Protein AF-A0A378IAA0-F1 (afdb_monomer_lite)

Structure (mmCIF, N/CA/C/O backbone):
data_AF-A0A378IAA0-F1
#
_entry.id   AF-A0A378IAA0-F1
#
loop_
_atom_site.group_PDB
_atom_site.id
_atom_site.type_symbol
_atom_site.label_atom_id
_atom_site.label_alt_id
_atom_site.label_comp_id
_atom_site.label_asym_id
_atom_site.label_entity_id
_atom_site.label_seq_id
_atom_site.pdbx_PDB_ins_code
_atom_site.Cartn_x
_atom_site.Cartn_y
_atom_site.Cartn_z
_atom_site.occupancy
_atom_site.B_iso_or_equiv
_atom_site.auth_seq_id
_atom_site.auth_comp_id
_atom_site.auth_asym_id
_atom_site.auth_atom_id
_atom_site.pdbx_PDB_model_num
ATOM 1 N N . MET A 1 1 ? 41.136 7.915 23.449 1.00 35.59 1 MET A N 1
ATOM 2 C CA . MET A 1 1 ? 40.852 8.278 22.044 1.00 35.59 1 MET A CA 1
ATOM 3 C C . MET A 1 1 ? 39.797 7.311 21.504 1.00 35.59 1 MET A C 1
ATOM 5 O O . MET A 1 1 ? 40.136 6.193 21.147 1.00 35.59 1 MET A O 1
ATOM 9 N N . LYS A 1 2 ? 38.504 7.665 21.575 1.00 38.06 2 LYS A N 1
ATOM 10 C CA . LYS A 1 2 ? 37.414 6.845 21.013 1.00 38.06 2 LYS A CA 1
ATOM 11 C C . LYS A 1 2 ? 37.236 7.260 19.556 1.00 38.06 2 LYS A C 1
ATOM 13 O O . LYS A 1 2 ? 36.665 8.312 19.290 1.00 38.06 2 LYS A O 1
ATOM 18 N N . PHE A 1 3 ? 37.772 6.466 18.636 1.00 42.34 3 PHE A N 1
ATOM 19 C CA . PHE A 1 3 ? 37.514 6.639 17.212 1.00 42.34 3 PHE A CA 1
ATOM 20 C C . PHE A 1 3 ? 36.036 6.351 16.957 1.00 42.34 3 PHE A C 1
ATOM 22 O O . PHE A 1 3 ? 35.579 5.215 17.077 1.00 42.34 3 PHE A O 1
ATOM 29 N N . GLN A 1 4 ? 35.275 7.403 16.665 1.00 44.91 4 GLN A N 1
ATOM 30 C CA . GLN A 1 4 ? 33.927 7.262 16.149 1.00 44.91 4 GLN A CA 1
ATOM 31 C C . GLN A 1 4 ? 34.018 6.682 14.738 1.00 44.91 4 GLN A C 1
ATOM 33 O O . GLN A 1 4 ? 34.306 7.392 13.779 1.00 44.91 4 GLN A O 1
ATOM 38 N N . TYR A 1 5 ? 33.772 5.379 14.619 1.00 39.16 5 TYR A N 1
ATOM 39 C CA . TYR A 1 5 ? 33.380 4.770 13.356 1.00 39.16 5 TYR A CA 1
ATOM 40 C C . TYR A 1 5 ? 32.001 5.324 12.995 1.00 39.16 5 TYR A C 1
ATOM 42 O O . TYR A 1 5 ? 30.966 4.789 13.389 1.00 39.16 5 TYR A O 1
ATOM 50 N N . LYS A 1 6 ? 31.993 6.438 12.263 1.00 50.62 6 LYS A N 1
ATOM 51 C CA . LYS A 1 6 ? 30.844 6.845 11.466 1.00 50.62 6 LYS A CA 1
ATOM 52 C C . LYS A 1 6 ? 30.703 5.761 10.400 1.00 50.62 6 LYS A C 1
ATOM 54 O O . LYS A 1 6 ? 31.485 5.705 9.455 1.00 50.62 6 LYS A O 1
ATOM 59 N N . ARG A 1 7 ? 29.816 4.807 10.673 1.00 53.47 7 ARG A N 1
ATOM 60 C CA . ARG A 1 7 ? 29.527 3.671 9.808 1.00 53.47 7 ARG A CA 1
ATOM 61 C C . ARG A 1 7 ? 29.181 4.225 8.423 1.00 53.47 7 ARG A C 1
ATOM 63 O O . ARG A 1 7 ? 28.280 5.050 8.299 1.00 53.47 7 ARG A O 1
ATOM 70 N N . LEU A 1 8 ? 29.967 3.839 7.420 1.00 54.75 8 LEU A N 1
ATOM 71 C CA . LEU A 1 8 ? 29.711 4.090 6.002 1.00 54.75 8 LEU A CA 1
ATOM 72 C C . LEU A 1 8 ? 28.527 3.216 5.566 1.00 54.75 8 LEU A C 1
ATOM 74 O O . LEU A 1 8 ? 28.673 2.320 4.742 1.00 54.75 8 LEU A O 1
ATOM 78 N N . ASP A 1 9 ? 27.362 3.444 6.163 1.00 53.00 9 ASP A N 1
ATOM 79 C CA . ASP A 1 9 ? 26.099 2.923 5.664 1.00 53.00 9 ASP A CA 1
ATOM 80 C C . ASP A 1 9 ? 25.707 3.828 4.495 1.00 53.00 9 ASP A C 1
ATOM 82 O O . ASP A 1 9 ? 24.950 4.779 4.630 1.00 53.00 9 ASP A O 1
ATOM 86 N N . ILE A 1 10 ? 26.329 3.611 3.338 1.00 58.12 10 ILE A N 1
ATOM 87 C CA . ILE A 1 10 ? 25.657 3.950 2.088 1.00 58.12 10 ILE A CA 1
ATOM 88 C C . ILE A 1 10 ? 24.583 2.877 1.957 1.00 58.12 10 ILE A C 1
ATOM 90 O O . ILE A 1 10 ? 24.899 1.700 1.774 1.00 58.12 10 ILE A O 1
ATOM 94 N N . ASP A 1 11 ? 23.334 3.283 2.148 1.00 57.31 11 ASP A N 1
ATOM 95 C CA . ASP A 1 11 ? 22.154 2.436 2.306 1.00 57.31 11 ASP A CA 1
ATOM 96 C C . ASP A 1 11 ? 21.898 1.600 1.042 1.00 57.31 11 ASP A C 1
ATOM 98 O O . ASP A 1 11 ? 21.060 1.921 0.198 1.00 57.31 11 ASP A O 1
ATOM 102 N N . ASN A 1 12 ? 22.632 0.496 0.885 1.00 61.97 12 ASN A N 1
ATOM 103 C CA . ASN A 1 12 ? 22.540 -0.396 -0.274 1.00 61.97 12 ASN A CA 1
ATOM 104 C C . ASN A 1 12 ? 21.083 -0.841 -0.527 1.00 61.97 12 ASN A C 1
ATOM 106 O O . ASN A 1 12 ? 20.653 -0.989 -1.671 1.00 61.97 12 ASN A O 1
ATOM 110 N N . ASN A 1 13 ? 20.288 -0.946 0.542 1.00 80.31 13 ASN A N 1
ATOM 111 C CA . ASN A 1 13 ? 18.869 -1.274 0.484 1.00 80.31 13 ASN A CA 1
ATOM 112 C C . ASN A 1 13 ? 18.024 -0.222 -0.264 1.00 80.31 13 ASN A C 1
ATOM 114 O O . ASN A 1 13 ? 17.208 -0.579 -1.113 1.00 80.31 13 ASN A O 1
ATOM 118 N N . GLU A 1 14 ? 18.215 1.073 0.003 1.00 88.56 14 GLU A N 1
ATOM 119 C CA . GLU A 1 14 ? 17.394 2.120 -0.620 1.00 88.56 14 GLU A CA 1
ATOM 120 C C . GLU A 1 14 ? 17.751 2.328 -2.088 1.00 88.56 14 GLU A C 1
ATOM 122 O O . GLU A 1 14 ? 16.862 2.394 -2.942 1.00 88.56 14 GLU A O 1
ATOM 127 N N . VAL A 1 15 ? 19.051 2.356 -2.394 1.00 90.31 15 VAL A N 1
ATOM 128 C CA . VAL A 1 15 ? 19.552 2.492 -3.767 1.00 90.31 15 VAL A CA 1
ATOM 129 C C . VAL A 1 15 ? 19.069 1.325 -4.630 1.00 90.31 15 VAL A C 1
ATOM 131 O O . VAL A 1 15 ? 18.582 1.540 -5.744 1.00 90.31 15 VAL A O 1
ATOM 134 N N . THR A 1 16 ? 19.130 0.095 -4.110 1.00 91.88 16 THR A N 1
ATOM 135 C CA . THR A 1 16 ? 18.651 -1.100 -4.819 1.00 91.88 16 THR A CA 1
ATOM 136 C C . THR A 1 16 ? 17.136 -1.061 -5.023 1.00 91.88 16 THR A C 1
ATOM 138 O O . THR A 1 16 ? 16.663 -1.307 -6.135 1.00 91.88 16 THR A O 1
ATOM 141 N N . ARG A 1 17 ? 16.363 -0.680 -3.993 1.00 93.38 17 ARG A N 1
ATOM 142 C CA . ARG A 1 17 ? 14.898 -0.540 -4.073 1.00 93.38 17 ARG A CA 1
ATOM 143 C C . ARG A 1 17 ? 14.483 0.470 -5.142 1.00 93.38 17 ARG A C 1
ATOM 145 O O . ARG A 1 17 ? 13.662 0.146 -5.998 1.00 93.38 17 ARG A O 1
ATOM 152 N N . HIS A 1 18 ? 15.061 1.670 -5.126 1.00 95.38 18 HIS A N 1
ATOM 153 C CA . HIS A 1 18 ? 14.737 2.715 -6.101 1.00 95.38 18 HIS A CA 1
ATOM 154 C C . HIS A 1 18 ? 15.153 2.315 -7.521 1.00 95.38 18 HIS A C 1
ATOM 156 O O . HIS A 1 18 ? 14.395 2.525 -8.466 1.00 95.38 18 HIS A O 1
ATOM 162 N N . SER A 1 19 ? 16.303 1.654 -7.674 1.00 95.00 19 SER A N 1
ATOM 163 C CA . SER A 1 19 ? 16.754 1.139 -8.971 1.00 95.00 19 SER A CA 1
ATOM 164 C C . SER A 1 19 ? 15.795 0.090 -9.548 1.00 95.00 19 SER A C 1
ATOM 166 O O . SER A 1 19 ? 15.500 0.111 -10.744 1.00 95.00 19 SER A O 1
ATOM 168 N N . ALA A 1 20 ? 15.271 -0.813 -8.713 1.00 95.50 20 ALA A N 1
ATOM 169 C CA . ALA A 1 20 ? 14.273 -1.796 -9.130 1.00 95.50 20 ALA A CA 1
ATOM 170 C C . ALA A 1 20 ? 12.943 -1.133 -9.529 1.00 95.50 20 ALA A C 1
ATOM 172 O O . ALA A 1 20 ? 12.376 -1.472 -10.568 1.00 95.50 20 ALA A O 1
ATOM 173 N N . TRP A 1 21 ? 12.471 -0.156 -8.747 1.00 97.00 21 TRP A N 1
ATOM 174 C CA . TRP A 1 21 ? 11.266 0.620 -9.057 1.00 97.00 21 TRP A CA 1
ATOM 175 C C . TRP A 1 21 ? 11.362 1.342 -10.400 1.00 97.00 21 TRP A C 1
ATOM 177 O O . TRP A 1 21 ? 10.437 1.233 -11.201 1.00 97.00 21 TRP A O 1
ATOM 187 N N . LEU A 1 22 ? 12.491 1.994 -10.685 1.00 97.31 22 LEU A N 1
ATOM 188 C CA . LEU A 1 22 ? 12.717 2.677 -11.961 1.00 97.31 22 LEU A CA 1
ATOM 189 C C . LEU A 1 22 ? 12.624 1.718 -13.154 1.00 97.31 22 LEU A C 1
ATOM 191 O O . LEU A 1 22 ? 11.984 2.040 -14.152 1.00 97.31 22 LEU A O 1
ATOM 195 N N . ARG A 1 23 ? 13.211 0.518 -13.052 1.00 97.81 23 ARG A N 1
ATOM 196 C CA . ARG A 1 23 ? 13.140 -0.493 -14.123 1.00 97.81 23 ARG A CA 1
ATOM 197 C C . ARG A 1 23 ? 11.721 -1.009 -14.341 1.00 97.81 23 ARG A C 1
ATOM 199 O O . ARG A 1 23 ? 11.290 -1.129 -15.483 1.00 97.81 23 ARG A O 1
ATOM 206 N N . MET A 1 24 ? 10.998 -1.299 -13.261 1.00 97.94 24 MET A N 1
ATOM 207 C CA . MET A 1 24 ? 9.607 -1.752 -13.337 1.00 97.94 24 MET A CA 1
ATOM 208 C C . MET A 1 24 ? 8.705 -0.680 -13.953 1.00 97.94 24 MET A C 1
ATOM 210 O O . MET A 1 24 ? 7.926 -0.984 -14.852 1.00 97.94 24 MET A O 1
ATOM 214 N N . GLN A 1 25 ? 8.857 0.577 -13.532 1.00 97.75 25 GLN A N 1
ATOM 215 C CA . GLN A 1 25 ? 8.100 1.696 -14.084 1.00 97.75 25 GLN A CA 1
ATOM 216 C C . GLN A 1 25 ? 8.415 1.920 -15.569 1.00 97.75 25 GLN A C 1
ATOM 218 O O . GLN A 1 25 ? 7.495 2.102 -16.362 1.00 97.75 25 GLN A O 1
ATOM 223 N N . ALA A 1 26 ? 9.690 1.845 -15.967 1.00 97.94 26 ALA A N 1
ATOM 224 C CA . ALA A 1 26 ? 10.099 1.941 -17.370 1.00 97.94 26 ALA A CA 1
ATOM 225 C C . ALA A 1 26 ? 9.522 0.806 -18.239 1.00 97.94 26 ALA A C 1
ATOM 227 O O . ALA A 1 26 ? 9.251 1.016 -19.418 1.00 97.94 26 ALA A O 1
ATOM 228 N N . ALA A 1 27 ? 9.287 -0.373 -17.656 1.00 98.44 27 ALA A N 1
ATOM 229 C CA . ALA A 1 27 ? 8.597 -1.489 -18.303 1.00 98.44 27 ALA A CA 1
ATOM 230 C C . ALA A 1 27 ? 7.055 -1.375 -18.268 1.00 98.44 27 ALA A C 1
ATOM 232 O O . ALA A 1 27 ? 6.367 -2.279 -18.735 1.00 98.44 27 ALA A O 1
ATOM 233 N N . GLY A 1 28 ? 6.502 -0.289 -17.715 1.00 97.75 28 GLY A N 1
ATOM 234 C CA . GLY A 1 28 ? 5.060 -0.031 -17.649 1.00 97.75 28 GLY A CA 1
ATOM 235 C C . GLY A 1 28 ? 4.345 -0.617 -16.427 1.00 97.75 28 GLY A C 1
ATOM 236 O O . GLY A 1 28 ? 3.118 -0.558 -16.358 1.00 97.75 28 GLY A O 1
ATOM 237 N N . ALA A 1 29 ? 5.069 -1.168 -15.448 1.00 97.56 29 ALA A N 1
ATOM 238 C CA . ALA A 1 29 ? 4.453 -1.657 -14.219 1.00 97.56 29 ALA A CA 1
ATOM 239 C C . ALA A 1 29 ? 3.956 -0.494 -13.344 1.00 97.56 29 ALA A C 1
ATOM 241 O O . ALA A 1 29 ? 4.658 0.497 -13.129 1.00 97.56 29 ALA A O 1
ATOM 242 N N . GLN A 1 30 ? 2.757 -0.646 -12.783 1.00 96.88 30 GLN A N 1
ATOM 243 C CA . GLN A 1 30 ? 2.195 0.306 -11.830 1.00 96.88 30 GLN A CA 1
ATOM 244 C C . GLN A 1 30 ? 2.659 -0.032 -10.413 1.00 96.88 30 GLN A C 1
ATOM 246 O O . GLN A 1 30 ? 2.344 -1.091 -9.871 1.00 96.88 30 GLN A O 1
ATOM 251 N N . LEU A 1 31 ? 3.411 0.880 -9.802 1.00 97.19 31 LEU A N 1
ATOM 252 C CA . LEU A 1 31 ? 3.844 0.739 -8.417 1.00 97.19 31 LEU A CA 1
ATOM 253 C C . LEU A 1 31 ? 2.704 1.169 -7.491 1.00 97.19 31 LEU A C 1
ATOM 255 O O . LEU A 1 31 ? 2.366 2.348 -7.420 1.00 97.19 31 LEU A O 1
ATOM 259 N N . ILE A 1 32 ? 2.121 0.210 -6.776 1.00 97.38 32 ILE A N 1
ATOM 260 C CA . ILE A 1 32 ? 1.044 0.440 -5.811 1.00 97.38 32 ILE A CA 1
ATOM 261 C C . ILE A 1 32 ? 1.391 -0.219 -4.475 1.00 97.38 32 ILE A C 1
ATOM 263 O O . ILE A 1 32 ? 2.117 -1.211 -4.421 1.00 97.38 32 ILE A O 1
ATOM 267 N N . ASN A 1 33 ? 0.881 0.337 -3.379 1.00 96.19 33 ASN A N 1
ATOM 268 C CA . ASN A 1 33 ? 0.966 -0.303 -2.069 1.00 96.19 33 ASN A CA 1
ATOM 269 C C . ASN A 1 33 ? -0.240 -1.234 -1.839 1.00 96.19 33 ASN A C 1
ATOM 271 O O . ASN A 1 33 ? -1.239 -1.176 -2.557 1.00 96.19 33 ASN A O 1
ATOM 275 N N . TRP A 1 34 ? -0.160 -2.087 -0.817 1.00 96.56 34 TRP A N 1
ATOM 276 C CA . TRP A 1 34 ? -1.221 -3.057 -0.523 1.00 96.56 34 TRP A CA 1
ATOM 277 C C . TRP A 1 34 ? -2.573 -2.391 -0.209 1.00 96.56 34 TRP A C 1
ATOM 279 O O . TRP A 1 34 ? -3.615 -2.932 -0.565 1.00 96.56 34 TRP A O 1
ATOM 289 N N . PHE A 1 35 ? -2.563 -1.220 0.435 1.00 95.75 35 PHE A N 1
ATOM 290 C CA . PHE A 1 35 ? -3.781 -0.494 0.790 1.00 95.75 35 PHE A CA 1
ATOM 291 C C . PHE A 1 35 ? -4.478 0.050 -0.463 1.00 95.75 35 PHE A C 1
ATOM 293 O O . PHE A 1 35 ? -5.675 -0.148 -0.636 1.00 95.75 35 PHE A O 1
ATOM 300 N N . GLY A 1 36 ? -3.719 0.656 -1.380 1.00 95.12 36 GLY A N 1
ATOM 301 C CA . GLY A 1 36 ? -4.213 1.097 -2.682 1.00 95.12 36 GLY A CA 1
ATOM 302 C C . GLY A 1 36 ? -4.762 -0.070 -3.497 1.00 95.12 36 GLY A C 1
ATOM 303 O O . GLY A 1 36 ? -5.866 0.026 -4.015 1.00 95.12 36 GLY A O 1
ATOM 304 N N . MET A 1 37 ? -4.055 -1.205 -3.525 1.00 96.19 37 MET A N 1
ATOM 305 C CA . MET A 1 37 ? -4.544 -2.429 -4.170 1.00 96.19 37 MET A CA 1
ATOM 306 C C . MET A 1 37 ? -5.882 -2.896 -3.572 1.00 96.19 37 MET A C 1
ATOM 308 O O . MET A 1 37 ? -6.802 -3.220 -4.319 1.00 96.19 37 MET A O 1
ATOM 312 N N . ALA A 1 38 ? -6.014 -2.910 -2.242 1.00 94.31 38 ALA A N 1
ATOM 313 C CA . ALA A 1 38 ? -7.258 -3.291 -1.576 1.00 94.31 38 ALA A CA 1
ATOM 314 C C . ALA A 1 38 ? -8.415 -2.348 -1.947 1.00 94.31 38 ALA A C 1
ATOM 316 O O . ALA A 1 38 ? -9.505 -2.818 -2.265 1.00 94.31 38 ALA A O 1
ATOM 317 N N . CYS A 1 39 ? -8.176 -1.034 -1.971 1.00 95.00 39 CYS A N 1
ATOM 318 C CA . CYS A 1 39 ? -9.173 -0.039 -2.369 1.00 95.00 39 CYS A CA 1
ATOM 319 C C . CYS A 1 39 ? -9.581 -0.166 -3.847 1.00 95.00 39 CYS A C 1
ATOM 321 O O . CYS A 1 39 ? -10.772 -0.111 -4.151 1.00 95.00 39 CYS A O 1
ATOM 323 N N . GLU A 1 40 ? -8.623 -0.392 -4.750 1.00 95.81 40 GLU A N 1
ATOM 324 C CA . GLU A 1 40 ? -8.872 -0.593 -6.187 1.00 95.81 40 GLU A CA 1
ATOM 325 C C . GLU A 1 40 ? -9.709 -1.846 -6.465 1.00 95.81 40 GLU A C 1
ATOM 327 O O . GLU A 1 40 ? -10.603 -1.827 -7.311 1.00 95.81 40 GLU A O 1
ATOM 332 N N . LEU A 1 41 ? -9.462 -2.935 -5.729 1.00 95.50 41 LEU A N 1
ATOM 333 C CA . LEU A 1 41 ? -10.257 -4.159 -5.835 1.00 95.50 41 LEU A CA 1
ATOM 334 C C . LEU A 1 41 ? -11.649 -3.995 -5.218 1.00 95.50 41 LEU A C 1
ATOM 336 O O . LEU A 1 41 ? -12.632 -4.479 -5.779 1.00 95.50 41 LEU A O 1
ATOM 340 N N . HIS A 1 42 ? -11.742 -3.320 -4.072 1.00 95.12 42 HIS A N 1
ATOM 341 C CA . HIS A 1 42 ? -12.997 -3.186 -3.340 1.00 95.12 42 HIS A CA 1
ATOM 342 C C . HIS A 1 42 ? -13.973 -2.219 -4.029 1.00 95.12 42 HIS A C 1
ATOM 344 O O . HIS A 1 42 ? -15.166 -2.514 -4.095 1.00 95.12 42 HIS A O 1
ATOM 350 N N . ARG A 1 43 ? -13.467 -1.119 -4.611 1.00 95.12 43 ARG A N 1
ATOM 351 C CA . ARG A 1 43 ? -14.166 -0.063 -5.383 1.00 95.12 43 ARG A CA 1
ATOM 352 C C . ARG A 1 43 ? -15.275 0.706 -4.664 1.00 95.12 43 ARG A C 1
ATOM 354 O O . ARG A 1 43 ? -15.320 1.927 -4.757 1.00 95.12 43 ARG A O 1
ATOM 361 N N . ASP A 1 44 ? -16.177 0.015 -3.982 1.00 95.06 44 ASP A N 1
ATOM 362 C CA . ASP A 1 44 ? -17.302 0.587 -3.254 1.00 95.06 44 ASP A CA 1
ATOM 363 C C . ASP A 1 44 ? -17.380 -0.031 -1.861 1.00 95.06 44 ASP A C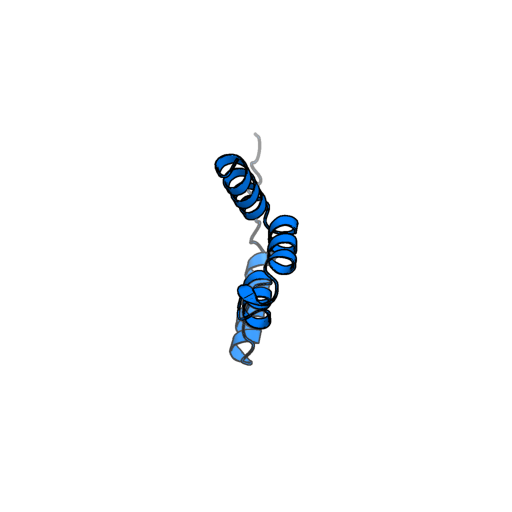 1
ATOM 365 O O . ASP A 1 44 ? -17.707 -1.206 -1.704 1.00 95.06 44 ASP A O 1
ATOM 369 N N . TRP A 1 45 ? -17.103 0.799 -0.857 1.00 91.25 45 TRP A N 1
ATOM 370 C CA . TRP A 1 45 ? -17.105 0.439 0.559 1.00 91.25 45 TRP A CA 1
ATOM 371 C C . TRP A 1 45 ? -18.440 -0.149 1.029 1.00 91.25 45 TRP A C 1
ATOM 373 O O . TRP A 1 45 ? -18.459 -0.940 1.966 1.00 91.25 45 TRP A O 1
ATOM 383 N N . ARG A 1 46 ? -19.560 0.205 0.378 1.00 93.81 46 ARG A N 1
ATOM 384 C CA . ARG A 1 46 ? -20.894 -0.292 0.746 1.00 93.81 46 ARG A CA 1
ATOM 385 C C . ARG A 1 46 ? -21.075 -1.779 0.462 1.00 93.81 46 ARG A C 1
ATOM 387 O O . ARG A 1 46 ? -22.013 -2.371 0.986 1.00 93.81 46 ARG A O 1
ATOM 394 N N . ARG A 1 47 ? -20.222 -2.375 -0.378 1.00 93.88 47 ARG A N 1
ATOM 395 C CA . ARG A 1 47 ? -20.347 -3.782 -0.781 1.00 93.88 47 ARG A CA 1
ATOM 396 C C . ARG A 1 47 ? -20.009 -4.745 0.350 1.00 93.88 47 ARG A C 1
ATOM 398 O O . ARG A 1 47 ? -20.651 -5.783 0.433 1.00 93.88 47 ARG A O 1
ATOM 405 N N . ASP A 1 48 ? -19.033 -4.409 1.192 1.00 94.81 48 ASP A N 1
ATOM 406 C CA . ASP A 1 48 ? -18.682 -5.183 2.386 1.00 94.81 48 ASP A CA 1
ATOM 407 C C . ASP A 1 48 ? -17.911 -4.310 3.392 1.00 94.81 48 ASP A C 1
ATOM 409 O O . ASP A 1 48 ? -16.678 -4.289 3.447 1.00 94.81 48 ASP A O 1
ATOM 413 N N . ILE A 1 49 ? -18.679 -3.551 4.176 1.00 92.81 49 ILE A N 1
ATOM 414 C CA . ILE A 1 49 ? -18.163 -2.584 5.152 1.00 92.81 49 ILE A CA 1
ATOM 415 C C . ILE A 1 49 ? -17.423 -3.306 6.284 1.00 92.81 49 ILE A C 1
ATOM 417 O O . ILE A 1 49 ? -16.355 -2.866 6.714 1.00 92.81 49 ILE A O 1
ATOM 421 N N . GLU A 1 50 ? -17.986 -4.414 6.770 1.00 93.31 50 GLU A N 1
ATOM 422 C CA . GLU A 1 50 ? -17.439 -5.165 7.899 1.00 93.31 50 GLU A CA 1
ATOM 423 C C . GLU A 1 50 ? -16.144 -5.882 7.516 1.00 93.31 50 GLU A C 1
ATOM 425 O O . GLU A 1 50 ? -15.152 -5.778 8.242 1.00 93.31 50 GLU A O 1
ATOM 430 N N . GLY A 1 51 ? -16.106 -6.543 6.355 1.00 93.31 51 GLY A N 1
ATOM 431 C CA . GLY A 1 51 ? -14.914 -7.230 5.867 1.00 93.31 51 GLY A CA 1
ATOM 432 C C . GLY A 1 51 ? -13.763 -6.269 5.576 1.00 93.31 51 GLY A C 1
ATOM 433 O O . GLY A 1 51 ? -12.631 -6.505 6.017 1.00 93.31 51 GLY A O 1
ATOM 434 N N . LEU A 1 52 ? -14.035 -5.141 4.908 1.00 93.75 52 LEU A N 1
ATOM 435 C CA . LEU A 1 52 ? -13.012 -4.123 4.651 1.00 93.75 52 LEU A CA 1
ATOM 436 C C . LEU A 1 52 ? -12.535 -3.458 5.951 1.00 93.75 52 LEU A C 1
ATOM 438 O O . LEU A 1 52 ? -11.330 -3.283 6.156 1.00 93.75 52 LEU A O 1
ATOM 442 N N . GLY A 1 53 ? -13.461 -3.141 6.859 1.00 92.81 53 GLY A 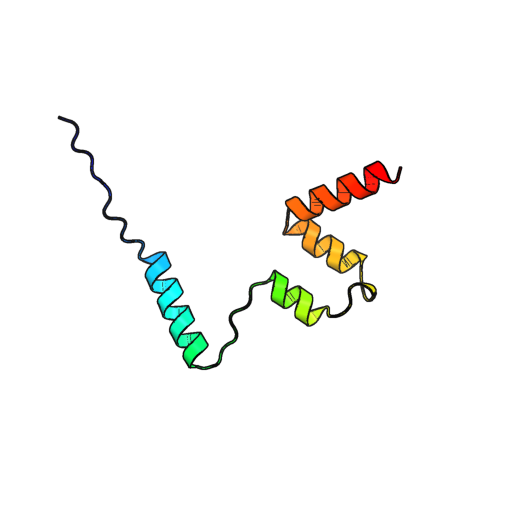N 1
ATOM 443 C CA . GLY A 1 53 ? -13.150 -2.587 8.175 1.00 92.81 53 GLY A CA 1
ATOM 444 C C . GLY A 1 53 ? -12.281 -3.526 9.014 1.00 92.81 53 GLY A C 1
ATOM 445 O O . GLY A 1 53 ? -11.301 -3.087 9.620 1.00 92.81 53 GLY A O 1
ATOM 446 N N . ALA A 1 54 ? -12.567 -4.831 8.999 1.00 94.62 54 ALA A N 1
ATOM 447 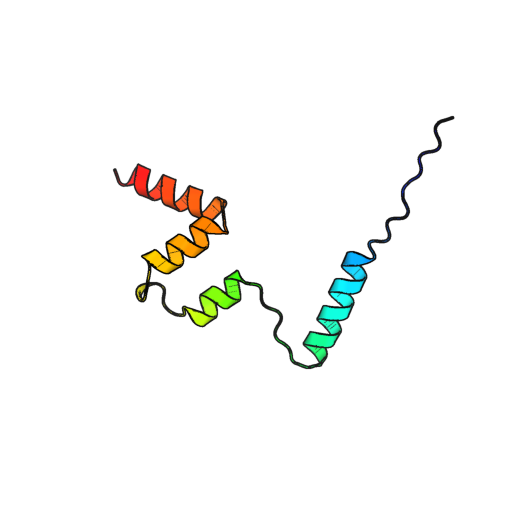C CA . ALA A 1 54 ? -11.765 -5.844 9.680 1.00 94.62 54 ALA A CA 1
ATOM 448 C C . ALA A 1 54 ? -10.345 -5.949 9.095 1.00 94.62 54 ALA A C 1
ATOM 450 O O . ALA A 1 54 ? -9.370 -5.999 9.853 1.00 94.62 54 ALA A O 1
ATOM 451 N N . LEU A 1 55 ? -10.205 -5.924 7.763 1.00 95.12 55 LEU A N 1
ATOM 452 C CA . LEU A 1 55 ? -8.906 -5.925 7.084 1.00 95.12 55 LEU A CA 1
ATOM 453 C C . LEU A 1 55 ? -8.058 -4.714 7.500 1.00 95.12 55 LEU A C 1
ATOM 455 O O . LEU A 1 55 ? -6.901 -4.871 7.901 1.00 95.12 55 LEU A O 1
ATOM 459 N N . PHE A 1 56 ? -8.631 -3.510 7.451 1.00 94.94 56 PHE A N 1
ATOM 460 C CA . PHE A 1 56 ? -7.924 -2.281 7.814 1.00 94.94 56 PHE A CA 1
ATOM 461 C C . PHE A 1 56 ? -7.601 -2.222 9.301 1.00 94.94 56 PHE A C 1
ATOM 463 O O . PHE A 1 56 ? -6.465 -1.922 9.658 1.00 94.94 56 PHE A O 1
ATOM 470 N N . SER A 1 57 ? -8.540 -2.588 10.172 1.00 94.44 57 SER A N 1
ATOM 471 C CA . SER A 1 57 ? -8.290 -2.672 11.610 1.00 94.44 57 SER A CA 1
ATOM 472 C C . SER A 1 57 ? -7.136 -3.623 11.922 1.00 94.44 57 SER A C 1
ATOM 474 O O . SER A 1 57 ? -6.309 -3.320 12.779 1.00 94.44 57 SER A O 1
ATOM 476 N N . LYS A 1 58 ? -7.020 -4.762 11.225 1.00 95.69 58 LYS A N 1
ATOM 477 C CA . LYS A 1 58 ? -5.952 -5.747 11.452 1.00 95.69 58 LYS A CA 1
ATOM 478 C C . LYS A 1 58 ? -4.559 -5.215 11.101 1.00 95.69 58 LYS A C 1
ATOM 480 O O . LYS A 1 58 ? -3.641 -5.417 11.895 1.00 95.69 58 LYS A O 1
ATOM 485 N N . TYR A 1 59 ? -4.408 -4.549 9.956 1.00 96.12 59 TYR A N 1
ATOM 486 C CA . TYR A 1 59 ? -3.099 -4.167 9.402 1.00 96.12 59 TYR A CA 1
ATOM 487 C C . TYR A 1 59 ? -2.748 -2.675 9.537 1.00 96.12 59 TYR A C 1
ATOM 489 O O . TYR A 1 59 ? -1.603 -2.301 9.291 1.00 96.12 59 TYR A O 1
ATOM 497 N N . ILE A 1 60 ? -3.686 -1.824 9.966 1.00 96.25 60 ILE A N 1
ATOM 498 C CA . ILE A 1 60 ? -3.481 -0.388 10.206 1.00 96.25 60 ILE A CA 1
ATOM 499 C C . ILE A 1 60 ? -3.908 -0.061 11.649 1.00 96.25 60 ILE A C 1
ATOM 501 O O . ILE A 1 60 ? -5.076 0.248 11.897 1.00 96.25 60 ILE A O 1
ATOM 505 N N . PRO A 1 61 ? -2.979 -0.079 12.627 1.00 95.81 61 PRO A N 1
ATOM 506 C CA . PRO A 1 61 ? -3.303 0.164 14.037 1.00 95.81 61 PRO A CA 1
ATOM 507 C C . PRO A 1 61 ? -4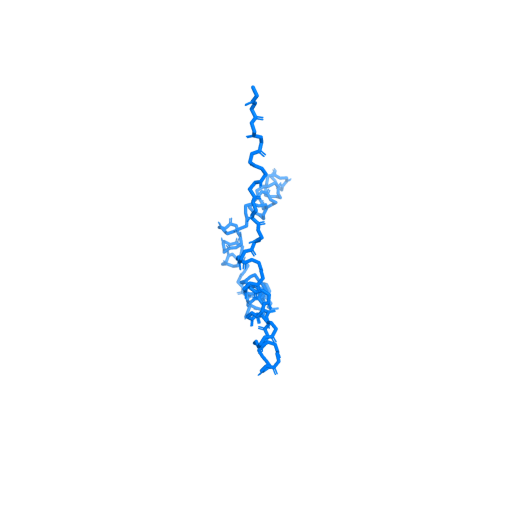.020 1.497 14.290 1.00 95.81 61 PRO A C 1
ATOM 509 O O . PRO A 1 61 ? -4.969 1.558 15.066 1.00 95.81 61 PRO A O 1
ATOM 512 N N . ASN A 1 62 ? -3.632 2.555 13.574 1.00 95.38 62 ASN A N 1
ATOM 513 C CA . ASN A 1 62 ? -4.297 3.856 13.679 1.00 95.38 62 ASN A CA 1
ATOM 514 C C . ASN A 1 62 ? -5.760 3.805 13.209 1.00 95.38 62 ASN A C 1
ATOM 516 O O . ASN A 1 62 ? -6.604 4.485 13.782 1.00 95.38 62 ASN A O 1
ATOM 520 N N . TYR A 1 63 ? -6.080 2.975 12.210 1.00 94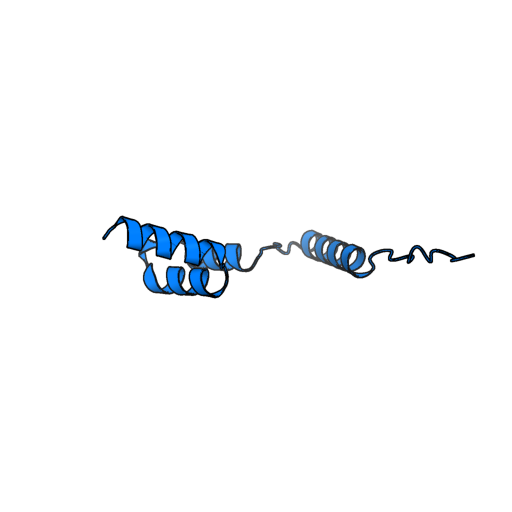.50 63 TYR A N 1
ATOM 521 C CA . TYR A 1 63 ? -7.455 2.799 11.738 1.00 94.50 63 TYR A CA 1
ATOM 522 C C . TYR A 1 63 ? -8.317 2.104 12.795 1.00 94.50 63 TYR A C 1
ATOM 524 O O . TYR A 1 63 ? -9.440 2.530 13.055 1.00 94.50 63 TYR A O 1
ATOM 532 N N . ARG A 1 64 ? -7.760 1.100 13.486 1.00 94.12 64 ARG A N 1
ATOM 533 C CA . ARG A 1 64 ? -8.415 0.463 14.636 1.00 94.12 64 ARG A CA 1
ATOM 534 C C . ARG A 1 64 ? -8.754 1.479 15.727 1.00 94.12 64 ARG A C 1
ATOM 536 O O . ARG A 1 64 ? -9.887 1.501 16.188 1.00 94.12 64 ARG A O 1
ATOM 543 N N . ASN A 1 65 ? -7.808 2.345 16.093 1.00 95.12 65 ASN A N 1
ATOM 544 C CA . ASN A 1 65 ? -8.026 3.369 17.122 1.00 95.12 65 ASN A CA 1
ATOM 545 C C . ASN A 1 65 ? -9.165 4.338 16.746 1.00 95.12 65 ASN A C 1
ATOM 547 O O . ASN A 1 65 ? -9.976 4.716 17.595 1.00 95.12 65 ASN A O 1
ATOM 551 N N . LEU A 1 66 ? -9.262 4.714 15.466 1.00 95.00 66 LEU A N 1
ATOM 552 C CA . LEU A 1 66 ? -10.353 5.554 14.965 1.00 95.00 66 LEU A CA 1
ATOM 553 C C . LEU A 1 66 ? -11.707 4.841 15.047 1.00 95.00 66 LEU A C 1
ATOM 555 O O . LEU A 1 66 ? -12.673 5.438 15.512 1.00 95.00 66 LEU A O 1
ATOM 559 N N . MET A 1 67 ? -11.777 3.567 14.652 1.00 93.38 67 MET A N 1
ATOM 560 C CA . MET A 1 67 ? -13.009 2.779 14.766 1.00 93.38 67 MET A CA 1
ATOM 561 C C . MET A 1 67 ? -13.457 2.657 16.224 1.00 93.38 67 MET A C 1
ATOM 563 O O . MET A 1 67 ? -14.612 2.943 16.525 1.00 93.38 67 MET A O 1
ATOM 567 N N . THR A 1 68 ? -12.547 2.296 17.133 1.00 94.19 68 THR A N 1
ATOM 568 C CA . THR A 1 68 ? -12.857 2.170 18.564 1.00 94.19 68 THR A CA 1
ATOM 569 C C . THR A 1 68 ? -13.412 3.474 19.131 1.00 94.19 68 THR A C 1
ATOM 571 O O . THR A 1 68 ? -14.501 3.470 19.694 1.00 94.19 68 THR A O 1
ATOM 574 N N . SER A 1 69 ? -12.728 4.602 18.915 1.00 94.06 69 SER A N 1
ATOM 575 C CA . SER A 1 69 ? -13.187 5.900 19.436 1.00 94.06 69 SER A CA 1
ATOM 576 C C . SER A 1 69 ? -14.516 6.368 18.824 1.00 94.06 69 SER A C 1
ATOM 578 O O . SER A 1 69 ? -15.331 6.978 19.515 1.00 94.06 69 SER A O 1
ATOM 580 N N . TYR A 1 70 ? -14.779 6.056 17.550 1.00 93.25 70 TYR A N 1
ATOM 581 C CA . TYR A 1 70 ? -16.069 6.322 16.911 1.00 93.25 70 TYR A CA 1
ATOM 582 C C . TYR A 1 70 ? -17.210 5.526 17.561 1.00 93.25 70 TYR A C 1
ATOM 584 O O . TYR A 1 70 ? -18.246 6.105 17.890 1.00 93.25 70 TYR A O 1
ATOM 592 N N . PHE A 1 71 ? -17.012 4.224 17.788 1.00 90.56 71 PHE A N 1
ATOM 593 C CA . PHE A 1 71 ? -18.017 3.374 18.430 1.00 90.56 71 PHE A CA 1
ATOM 594 C C . PHE A 1 71 ? -18.224 3.715 19.910 1.00 90.56 71 PHE A C 1
ATOM 596 O O . PHE A 1 71 ? -19.351 3.650 20.389 1.00 90.56 71 PHE A O 1
ATOM 603 N N . GLU A 1 72 ? -17.174 4.129 20.622 1.00 91.25 72 GLU A N 1
ATOM 604 C CA . GLU A 1 72 ? -17.277 4.607 22.005 1.00 91.25 72 GLU A CA 1
ATOM 605 C C . GLU A 1 72 ? -18.065 5.914 22.108 1.00 91.25 72 GLU A C 1
ATOM 607 O O . GLU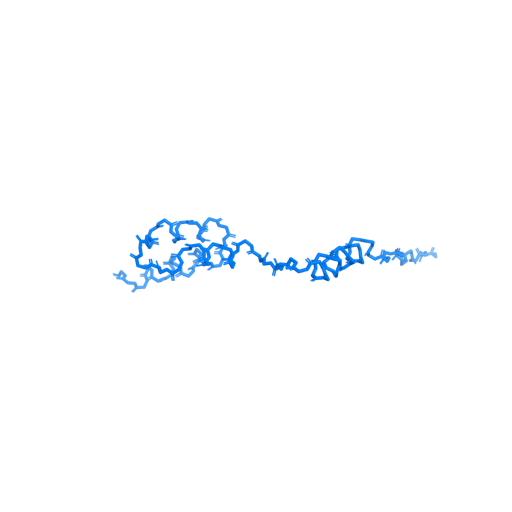 A 1 72 ? -18.919 6.039 22.978 1.00 91.25 72 GLU A O 1
ATOM 612 N N . LYS A 1 73 ? -17.820 6.875 21.207 1.00 85.62 73 LYS A N 1
ATOM 613 C CA . LYS A 1 73 ? -18.562 8.146 21.169 1.00 85.62 73 LYS A CA 1
ATOM 614 C C . LYS A 1 73 ? -20.037 7.957 20.802 1.00 85.62 73 LYS A C 1
ATOM 616 O O . LYS A 1 73 ? -20.865 8.782 21.172 1.00 85.62 73 LYS A O 1
ATOM 621 N N . GLY A 1 74 ? -20.350 6.927 20.020 1.00 71.69 74 GLY A N 1
ATOM 622 C CA . GLY A 1 74 ? -21.717 6.604 19.609 1.00 71.69 74 GLY A CA 1
ATOM 623 C C . GLY A 1 74 ? -22.554 5.896 20.679 1.00 71.69 74 GLY A C 1
ATOM 624 O O . GLY A 1 74 ? -23.726 5.624 20.419 1.00 71.69 74 GLY A O 1
ATOM 625 N N . ARG A 1 75 ? -21.964 5.579 21.837 1.00 59.31 75 ARG A N 1
ATOM 626 C CA . ARG A 1 75 ? -22.614 4.926 22.976 1.00 59.31 75 ARG A CA 1
ATOM 627 C C . ARG A 1 75 ? -23.047 5.941 24.030 1.00 59.31 75 ARG A C 1
ATOM 629 O O . ARG A 1 75 ? -24.069 5.659 24.692 1.00 59.31 75 ARG A O 1
#

InterPro domains:
  IPR036380 Isochorismatase-like superfamily [G3DSA:3.40.50.850] (10-75)
  IPR036380 Isochorismatase-like superfamily [SSF52499] (13-71)
  IPR053152 Probable Hydrolase YcaC-like [PTHR43559] (13-70)

Foldseek 3Di:
DDPPCPDPPPPPPVVVVVVVVVVCVVVVHDDDDPVVVVCVVVVDCVVPVPVVLVVCVVPPVVSVVVVVVVVVVVD

Secondary structure (DSSP, 8-state):
-----------HHHHHHHHHHHHHHHTT-----HHHHHHHHH--GGG-HHHHHHHHHHH-HHHHHHHHHHHHHT-

Organism: NCBI:txid28083

pLDDT: mean 86.49, std 17.53, range [35.59, 98.44]

Sequence (75 aa):
MKFQYKRLDIDNNEVTRHSAWLRMQAAGAQLINWFGMACELHRDWRRDIEGLGALFSKYIPNYRNLMTSYFEKGR

Radius of gyration: 20.74 Å; chains: 1; bounding box: 64×16×41 Å